Protein AF-A0A808FN71-F1 (afdb_monomer_lite)

Secondary structure (DSSP, 8-state):
-PPPHHHHHHHHHHHHHTT--HHHHHHHHHHHHHHHHHHHHHHHHHHHHHHHHHHHHHHTT----HHHHHHHHHHHHHHHHHHHHHTT-

Sequence (89 aa):
MKLEPELRDTFMAEAAADDRPAAQVVRELMRDYITRRREAREYDEFVRRKVEVARKQRDAGLHFSNEEVEADAAARRVDLLRRAGEAGL

Organism: NCBI:txid473423

Radius of gyration: 25.53 Å; chains: 1; bounding box: 50×38×55 Å

Foldseek 3Di:
DDDDPVVVVVLCVVCVVVVHDSVVVVVVVVVVVVVVVVVVVVVVVVVVVVVVVVVVCVVVVVDDDPVVVVVVVVVVVVVVVVVCVVVVD

Structure (mmCIF, N/CA/C/O backbone):
data_AF-A0A808FN71-F1
#
_entry.id   AF-A0A808FN71-F1
#
loop_
_atom_site.group_PDB
_atom_site.id
_atom_site.type_symbol
_atom_site.label_atom_id
_atom_site.label_alt_id
_atom_site.label_comp_id
_atom_site.label_asym_id
_atom_site.label_entity_id
_atom_site.label_seq_id
_atom_site.pdbx_PDB_ins_code
_atom_site.Cartn_x
_atom_site.Cartn_y
_atom_site.Cartn_z
_atom_site.occupancy
_atom_site.B_iso_or_equiv
_atom_site.auth_seq_id
_atom_site.auth_comp_id
_atom_site.auth_asym_id
_atom_site.auth_atom_id
_atom_site.pdbx_PDB_model_num
ATOM 1 N N . MET A 1 1 ? -6.554 6.574 28.070 1.00 73.62 1 MET A N 1
ATOM 2 C CA . MET A 1 1 ? -7.281 7.131 26.907 1.00 73.62 1 MET A CA 1
ATOM 3 C C . MET A 1 1 ? -8.643 7.586 27.393 1.00 73.62 1 MET A C 1
ATOM 5 O O . MET A 1 1 ? -9.249 6.839 28.151 1.00 73.62 1 MET A O 1
ATOM 9 N N . LYS A 1 2 ? -9.099 8.786 27.025 1.00 83.62 2 LYS A N 1
ATOM 10 C CA . LYS A 1 2 ? -10.448 9.256 27.360 1.00 83.62 2 LYS A CA 1
ATOM 11 C C . LYS A 1 2 ? -11.314 9.106 26.111 1.00 83.62 2 LYS A C 1
ATOM 13 O O . LYS A 1 2 ? -10.967 9.675 25.083 1.00 83.62 2 LYS A O 1
ATOM 18 N N . LEU A 1 3 ? -12.365 8.297 26.200 1.00 87.38 3 LEU A N 1
ATOM 19 C CA . LEU A 1 3 ? -13.425 8.240 25.196 1.00 87.38 3 LEU A CA 1
ATOM 20 C C . LEU A 1 3 ? -14.550 9.170 25.625 1.00 87.38 3 LEU A C 1
ATOM 22 O O . LEU A 1 3 ? -14.845 9.277 26.819 1.00 87.38 3 LEU A O 1
ATOM 26 N N . GLU A 1 4 ? -15.169 9.812 24.645 1.00 95.69 4 GLU A N 1
ATOM 27 C CA . GLU A 1 4 ? -16.454 10.469 24.842 1.00 95.69 4 GLU A CA 1
ATOM 28 C C . GLU A 1 4 ? -17.485 9.412 25.283 1.00 95.69 4 GLU A C 1
ATOM 30 O O . GLU A 1 4 ? -17.484 8.306 24.724 1.00 95.69 4 GLU A O 1
ATOM 35 N N . PRO A 1 5 ? -18.296 9.685 26.323 1.00 94.19 5 PRO A N 1
ATOM 36 C CA . PRO A 1 5 ? -19.264 8.722 26.850 1.00 94.19 5 PRO A CA 1
ATOM 37 C C . PRO A 1 5 ? -20.177 8.132 25.771 1.00 94.19 5 PRO A C 1
ATOM 39 O O . PRO A 1 5 ? -20.343 6.918 25.714 1.00 94.19 5 PRO A O 1
ATOM 42 N N . GLU A 1 6 ? -20.672 8.970 24.865 1.00 95.44 6 GLU A N 1
ATOM 43 C CA . GLU A 1 6 ? -21.579 8.604 23.779 1.00 95.44 6 GLU A CA 1
ATOM 44 C C . GLU A 1 6 ? -20.917 7.622 22.801 1.00 95.44 6 GLU A C 1
ATOM 46 O O . GLU A 1 6 ? -21.518 6.622 22.402 1.00 95.44 6 GLU A O 1
ATOM 51 N N . LEU A 1 7 ? -19.644 7.858 22.462 1.00 94.56 7 LEU A N 1
ATOM 52 C CA . LEU A 1 7 ? -18.871 6.977 21.587 1.00 94.56 7 LEU A CA 1
ATOM 53 C C . LEU A 1 7 ? -18.592 5.625 22.252 1.00 94.56 7 LEU A C 1
ATOM 55 O O . LEU A 1 7 ? -18.658 4.585 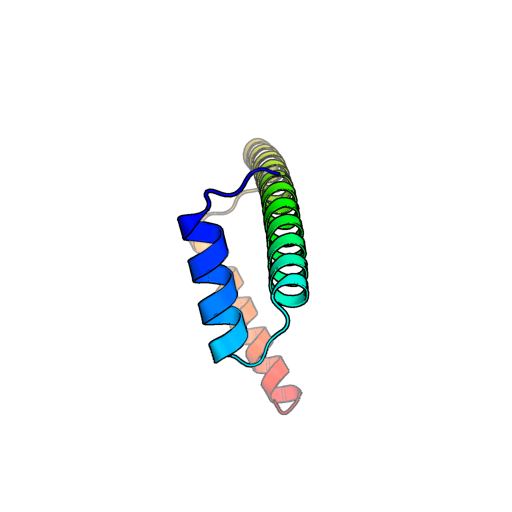21.597 1.00 94.56 7 LEU A O 1
ATOM 59 N N . ARG A 1 8 ? -18.294 5.623 23.557 1.00 94.44 8 ARG A N 1
ATOM 60 C CA . ARG A 1 8 ? -18.107 4.382 24.319 1.00 94.44 8 ARG A CA 1
ATOM 61 C C . ARG A 1 8 ? -19.395 3.564 24.335 1.00 94.44 8 ARG A C 1
ATOM 63 O O . ARG A 1 8 ? -19.339 2.368 24.070 1.00 94.44 8 ARG A O 1
ATOM 70 N N . ASP A 1 9 ? -20.520 4.190 24.658 1.00 96.12 9 ASP A N 1
ATOM 71 C CA . ASP A 1 9 ? -21.791 3.486 24.831 1.00 96.12 9 ASP A CA 1
ATOM 72 C C . ASP A 1 9 ? -22.285 2.918 23.492 1.00 96.12 9 ASP A C 1
ATOM 74 O O . ASP A 1 9 ? -22.669 1.751 23.431 1.00 96.12 9 ASP A O 1
ATOM 78 N N . THR A 1 10 ? -22.135 3.681 22.403 1.00 96.88 10 THR A N 1
ATOM 79 C CA . THR A 1 10 ? -22.397 3.199 21.035 1.00 96.88 10 THR A CA 1
ATOM 80 C C . THR A 1 10 ? -21.507 2.003 20.687 1.00 96.88 10 THR A C 1
ATOM 82 O O . THR A 1 10 ? -22.001 0.967 20.258 1.00 96.88 10 THR A O 1
ATOM 85 N N . PHE A 1 11 ? -20.196 2.090 20.939 1.00 95.69 11 PHE A N 1
ATOM 86 C CA . PHE A 1 11 ? -19.272 0.986 20.661 1.00 95.69 11 PHE A CA 1
ATOM 87 C C . PHE A 1 11 ? -19.613 -0.290 21.444 1.00 95.69 11 PHE A C 1
ATOM 89 O O . PHE A 1 11 ? -19.509 -1.392 20.910 1.00 95.69 11 PHE A O 1
ATOM 96 N N . MET A 1 12 ? -20.020 -0.153 22.709 1.00 95.75 12 MET A N 1
ATOM 97 C CA . MET A 1 12 ? -20.435 -1.290 23.533 1.00 95.75 12 MET A CA 1
ATOM 98 C C . MET A 1 12 ? -21.721 -1.936 23.005 1.00 95.75 12 MET A C 1
ATOM 100 O O . MET A 1 12 ? -21.802 -3.162 22.995 1.00 95.75 12 MET A O 1
ATOM 104 N N . ALA A 1 13 ? -22.698 -1.134 22.567 1.00 97.31 13 ALA A N 1
ATOM 105 C CA . ALA A 1 13 ? -23.953 -1.626 22.000 1.00 97.31 13 ALA A CA 1
ATOM 106 C C . ALA A 1 13 ? -23.725 -2.408 20.698 1.00 97.31 13 ALA A C 1
ATOM 108 O O . ALA A 1 13 ? -24.220 -3.524 20.572 1.00 97.31 13 ALA A O 1
ATOM 109 N N . GLU A 1 14 ? -22.914 -1.874 19.781 1.00 97.88 14 GLU A N 1
ATOM 110 C CA . GLU A 1 14 ? -22.583 -2.548 18.517 1.00 97.88 14 GLU A CA 1
ATOM 111 C C . GLU A 1 14 ? -21.777 -3.836 18.750 1.00 97.88 14 GLU A C 1
ATOM 113 O O . GLU A 1 14 ? -22.098 -4.883 18.198 1.00 97.88 14 GLU A O 1
ATOM 118 N N . ALA A 1 15 ? -20.774 -3.811 19.638 1.00 97.12 15 ALA A N 1
ATOM 119 C CA . AL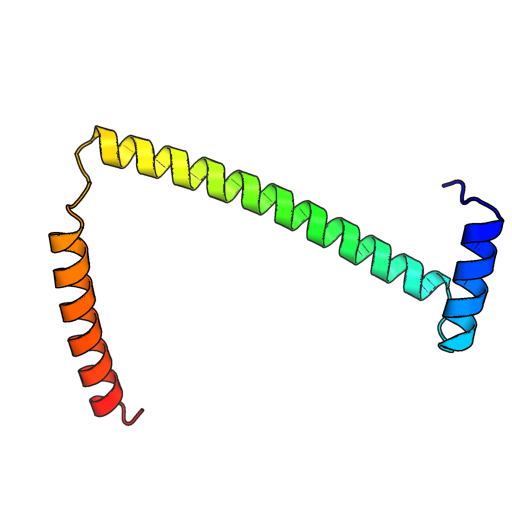A A 1 15 ? -20.015 -5.019 19.969 1.00 97.12 15 ALA A CA 1
ATOM 120 C C . ALA A 1 15 ? -20.906 -6.111 20.588 1.00 97.12 15 ALA A C 1
ATOM 122 O O . ALA A 1 15 ? -20.714 -7.291 20.303 1.00 97.12 15 ALA A O 1
ATOM 123 N N . ALA A 1 16 ? -21.883 -5.722 21.415 1.00 95.94 16 ALA A N 1
ATOM 124 C CA . ALA A 1 16 ? -22.858 -6.645 21.984 1.00 95.94 16 ALA A CA 1
ATOM 125 C C . ALA A 1 16 ? -23.835 -7.190 20.931 1.00 95.94 16 ALA A C 1
ATOM 127 O O . ALA A 1 16 ? -24.152 -8.372 20.988 1.00 95.94 16 ALA A O 1
ATOM 128 N N . ALA A 1 17 ? -24.278 -6.369 19.973 1.00 97.69 17 ALA A N 1
ATOM 129 C CA . ALA A 1 17 ? -25.130 -6.807 18.863 1.00 97.69 17 ALA A CA 1
ATOM 130 C C . ALA A 1 17 ? -24.436 -7.847 17.965 1.00 97.69 17 ALA A C 1
ATOM 132 O O . ALA A 1 17 ? -25.096 -8.737 17.436 1.00 97.69 17 ALA A O 1
ATOM 133 N N . ASP A 1 18 ? -23.108 -7.765 17.858 1.00 96.75 18 ASP A N 1
ATOM 134 C CA . ASP A 1 18 ? -22.266 -8.746 17.170 1.00 96.75 18 ASP A CA 1
ATOM 135 C C . ASP A 1 18 ? -21.911 -9.980 18.034 1.00 96.75 18 ASP A C 1
ATOM 137 O O . ASP A 1 18 ? -21.160 -10.842 17.578 1.00 96.75 18 ASP A O 1
ATOM 141 N N . ASP A 1 19 ? -22.380 -10.070 19.287 1.00 96.69 19 ASP A N 1
ATOM 142 C CA . ASP A 1 19 ? -21.984 -11.090 20.277 1.00 96.69 19 ASP A CA 1
ATOM 143 C C . ASP A 1 19 ? -20.463 -11.137 20.547 1.00 96.69 19 ASP A C 1
ATOM 145 O O . ASP A 1 19 ? -19.875 -12.172 20.886 1.00 96.69 19 ASP A O 1
ATOM 149 N N . ARG A 1 20 ? -19.782 -9.993 20.414 1.00 96.88 20 ARG A N 1
ATOM 150 C CA . ARG A 1 20 ? -18.326 -9.884 20.564 1.00 96.88 20 ARG A CA 1
ATOM 151 C C . ARG A 1 20 ? -17.940 -9.125 21.830 1.00 96.88 20 ARG A C 1
ATOM 153 O O . ARG A 1 20 ? -18.457 -8.045 22.112 1.00 96.88 20 ARG A O 1
ATOM 160 N N . PRO A 1 21 ? -16.924 -9.591 22.580 1.00 97.25 21 PRO A N 1
ATOM 161 C CA . PRO A 1 21 ? -16.378 -8.801 23.674 1.00 97.25 21 PRO A CA 1
ATOM 162 C C . PRO A 1 21 ? -15.777 -7.489 23.150 1.00 97.25 21 PRO A C 1
ATOM 164 O O . PRO A 1 21 ? -14.801 -7.500 22.400 1.00 97.25 21 PRO A O 1
ATOM 167 N N . ALA A 1 22 ? -16.280 -6.344 23.612 1.00 94.94 22 ALA A N 1
ATOM 168 C CA . ALA A 1 22 ? -15.785 -5.019 23.217 1.00 94.94 22 ALA A CA 1
ATOM 169 C C . ALA A 1 22 ? -14.252 -4.877 23.361 1.00 94.94 22 ALA A C 1
ATOM 171 O O . ALA A 1 22 ? -13.566 -4.350 22.486 1.00 94.94 22 ALA A O 1
ATOM 172 N N . ALA A 1 23 ? -13.674 -5.436 24.430 1.00 95.12 23 ALA A N 1
ATOM 173 C CA . ALA A 1 23 ? -12.227 -5.439 24.653 1.00 95.12 23 ALA A CA 1
ATOM 174 C C . ALA A 1 23 ? -11.439 -6.260 23.614 1.00 95.12 23 ALA A C 1
ATOM 176 O O . ALA A 1 23 ? -10.241 -6.033 23.428 1.00 95.12 23 ALA A O 1
ATOM 177 N N . GLN A 1 24 ? -12.061 -7.251 22.970 1.00 96.62 24 GLN A N 1
ATOM 178 C CA . GLN A 1 24 ? -11.465 -7.963 21.841 1.00 96.62 24 GLN A CA 1
ATOM 179 C C . GLN A 1 24 ? -11.432 -7.066 20.603 1.00 96.62 24 GLN A C 1
ATOM 181 O O . GLN A 1 24 ? -10.359 -6.897 20.027 1.00 96.62 24 GLN A O 1
ATOM 186 N N . VAL A 1 25 ? -12.555 -6.431 20.264 1.00 96.56 25 VAL A N 1
ATOM 187 C CA . VAL A 1 25 ? -12.660 -5.517 19.115 1.00 96.56 25 VAL A CA 1
ATOM 188 C C . VAL A 1 25 ? -11.642 -4.377 19.232 1.00 96.56 25 VAL A C 1
ATOM 190 O O . VAL A 1 25 ? -10.897 -4.113 18.294 1.00 96.56 25 VAL A O 1
ATOM 193 N N . VAL A 1 26 ? -11.498 -3.767 20.416 1.00 95.38 26 VAL A N 1
ATOM 194 C CA . VAL A 1 26 ? -10.473 -2.729 20.653 1.00 95.38 26 VAL A CA 1
ATOM 195 C C . VAL A 1 26 ? -9.058 -3.249 20.389 1.00 95.38 26 VAL A C 1
ATOM 197 O O . VAL A 1 26 ? -8.253 -2.553 19.772 1.00 95.38 26 VAL A O 1
ATOM 200 N N . ARG A 1 27 ? -8.726 -4.465 20.844 1.00 97.12 27 ARG A N 1
ATOM 201 C CA . ARG A 1 27 ? -7.388 -5.045 20.639 1.00 97.12 27 ARG A CA 1
ATOM 202 C C . ARG A 1 27 ? -7.093 -5.290 19.164 1.00 97.12 27 ARG A C 1
ATOM 204 O O . ARG A 1 27 ? -5.955 -5.086 18.751 1.00 97.12 27 ARG A O 1
ATOM 211 N N . GLU A 1 28 ? -8.078 -5.736 18.395 1.00 97.44 28 GLU A N 1
ATOM 212 C CA . GLU A 1 28 ? -7.950 -5.915 16.946 1.00 97.44 28 GLU A CA 1
ATOM 213 C C . GLU A 1 28 ? -7.745 -4.564 16.252 1.00 97.44 28 GLU A C 1
ATOM 215 O O . GLU A 1 28 ? -6.728 -4.378 15.590 1.00 97.44 28 GLU A O 1
ATOM 220 N N . LEU A 1 29 ? -8.598 -3.572 16.535 1.00 96.25 29 LEU A N 1
ATOM 221 C CA . LEU A 1 29 ? -8.467 -2.216 15.987 1.00 96.25 29 LEU A CA 1
ATOM 222 C C . LEU A 1 29 ? -7.106 -1.580 16.306 1.00 96.25 29 LEU A C 1
ATOM 224 O O . LEU A 1 29 ? -6.495 -0.940 15.450 1.00 96.25 29 LEU A O 1
ATOM 228 N N . MET A 1 30 ? -6.597 -1.770 17.527 1.00 97.31 30 MET A N 1
ATOM 229 C CA . MET A 1 30 ? -5.268 -1.292 17.915 1.00 97.31 30 MET A CA 1
ATOM 230 C C . MET A 1 30 ? -4.151 -1.979 17.124 1.00 97.31 30 MET A C 1
ATOM 232 O O . MET A 1 30 ? -3.221 -1.301 16.684 1.00 97.31 30 MET A O 1
ATOM 236 N N . ARG A 1 31 ? -4.217 -3.306 16.942 1.00 98.44 31 ARG A N 1
ATOM 237 C CA . ARG A 1 31 ? -3.225 -4.040 16.140 1.00 98.44 31 ARG A CA 1
ATOM 238 C C . ARG A 1 31 ? -3.259 -3.576 14.694 1.00 98.44 31 ARG A C 1
ATOM 240 O O . ARG A 1 31 ? -2.207 -3.231 14.167 1.00 98.44 31 ARG A O 1
ATOM 247 N N . ASP A 1 32 ? -4.443 -3.483 14.106 1.00 98.44 32 ASP A N 1
ATOM 248 C CA . ASP A 1 32 ? -4.623 -3.042 12.726 1.00 98.44 32 ASP A CA 1
ATOM 249 C C . ASP A 1 32 ? -4.092 -1.625 12.521 1.00 98.44 32 ASP A C 1
ATOM 251 O O . ASP A 1 32 ? -3.359 -1.366 11.567 1.00 98.44 32 ASP A O 1
ATOM 255 N N . TYR A 1 33 ? -4.385 -0.709 13.448 1.00 98.19 33 TYR A N 1
ATOM 256 C CA . TYR A 1 33 ? -3.846 0.647 13.409 1.00 98.19 33 TYR A CA 1
ATOM 257 C C . TYR A 1 33 ? -2.311 0.659 13.448 1.00 98.19 33 TYR A C 1
ATOM 259 O O . TYR A 1 33 ? -1.670 1.353 12.655 1.00 98.19 33 TYR A O 1
ATOM 267 N N . ILE A 1 34 ? -1.703 -0.121 14.349 1.00 98.19 34 ILE A N 1
ATOM 268 C CA . ILE A 1 34 ? -0.242 -0.212 14.467 1.00 98.19 34 ILE A CA 1
ATOM 269 C C . ILE A 1 34 ? 0.370 -0.797 13.192 1.00 98.19 34 ILE A C 1
ATOM 271 O O . ILE A 1 34 ? 1.358 -0.245 12.702 1.00 98.19 34 ILE A O 1
ATOM 275 N N . THR A 1 35 ? -0.205 -1.878 12.663 1.00 98.50 35 THR A N 1
ATOM 276 C CA . THR A 1 35 ? 0.242 -2.543 11.433 1.00 98.50 35 THR A CA 1
ATOM 277 C C . THR A 1 35 ? 0.182 -1.581 10.255 1.00 98.50 35 THR A C 1
ATOM 279 O O . THR A 1 35 ? 1.226 -1.264 9.691 1.00 98.50 35 THR A O 1
ATOM 282 N N . ARG A 1 36 ? -0.984 -0.981 9.981 1.00 98.25 36 ARG A N 1
ATOM 283 C CA . ARG A 1 36 ? -1.147 0.001 8.895 1.00 98.25 36 ARG A CA 1
ATOM 284 C C . ARG A 1 36 ? -0.184 1.175 9.035 1.00 98.25 36 ARG A C 1
ATOM 286 O O . ARG A 1 36 ? 0.377 1.654 8.053 1.00 98.25 36 ARG A O 1
ATOM 293 N N . ARG A 1 37 ? 0.049 1.659 10.263 1.00 98.31 37 ARG A N 1
ATOM 294 C CA . ARG A 1 37 ? 0.980 2.773 10.485 1.00 98.31 37 ARG A CA 1
ATOM 295 C C . ARG A 1 37 ? 2.442 2.366 10.277 1.00 98.31 37 ARG A C 1
ATOM 297 O O . ARG A 1 37 ? 3.235 3.218 9.875 1.00 98.31 37 ARG A O 1
ATOM 304 N N . ARG A 1 38 ? 2.815 1.116 10.566 1.00 98.19 38 ARG A N 1
ATOM 305 C CA . ARG A 1 38 ? 4.146 0.567 10.255 1.00 98.19 38 ARG A CA 1
ATOM 306 C C . ARG A 1 38 ? 4.331 0.422 8.751 1.00 98.19 38 ARG A C 1
ATOM 308 O O . ARG A 1 38 ? 5.258 1.032 8.230 1.00 98.19 38 ARG A O 1
ATOM 315 N N . GLU A 1 39 ? 3.395 -0.236 8.077 1.00 98.38 39 GLU A N 1
ATOM 316 C CA . GLU A 1 39 ? 3.397 -0.421 6.622 1.00 98.38 39 GLU A CA 1
ATOM 317 C C . GLU A 1 39 ? 3.494 0.914 5.879 1.00 98.38 39 GLU A C 1
ATOM 319 O O . GLU A 1 39 ? 4.303 1.053 4.971 1.00 98.38 39 GLU A O 1
ATOM 324 N N . ALA A 1 40 ? 2.747 1.936 6.311 1.00 98.06 40 ALA A N 1
ATOM 325 C CA . ALA A 1 40 ? 2.833 3.267 5.713 1.00 98.06 40 ALA A CA 1
ATOM 326 C C . A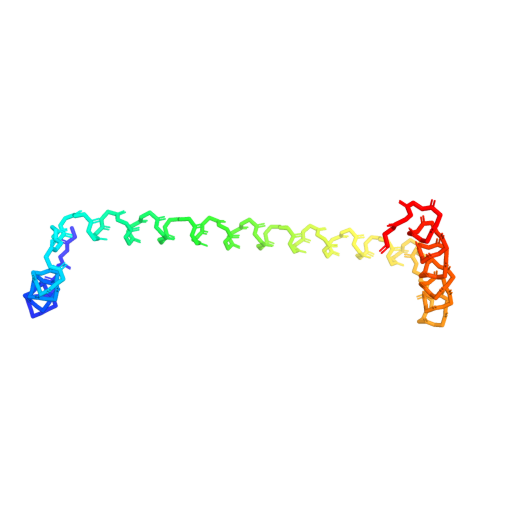LA A 1 40 ? 4.247 3.868 5.814 1.00 98.06 40 ALA A C 1
ATOM 328 O O . ALA A 1 40 ? 4.762 4.401 4.838 1.00 98.06 40 ALA A O 1
ATOM 329 N N . ARG A 1 41 ? 4.907 3.756 6.977 1.00 98.06 41 ARG A N 1
ATOM 330 C CA . ARG A 1 41 ? 6.281 4.266 7.144 1.00 98.06 41 ARG A CA 1
ATOM 331 C C . ARG A 1 41 ? 7.297 3.469 6.329 1.00 98.06 41 ARG A C 1
ATOM 333 O O . ARG A 1 41 ? 8.229 4.054 5.785 1.00 98.06 41 ARG A O 1
ATOM 340 N N . GLU A 1 42 ? 7.129 2.153 6.266 1.00 98.19 42 GLU A N 1
ATOM 341 C CA . GLU A 1 42 ? 7.980 1.272 5.463 1.00 98.19 42 GLU A CA 1
ATOM 342 C C . GLU A 1 42 ? 7.817 1.569 3.970 1.00 98.19 42 GLU A C 1
ATOM 344 O O . GLU A 1 42 ? 8.809 1.658 3.247 1.00 98.19 42 GLU A O 1
ATOM 349 N N . TYR A 1 43 ? 6.585 1.813 3.519 1.00 98.12 43 TYR A N 1
ATOM 350 C CA . TYR A 1 43 ? 6.293 2.223 2.152 1.00 98.12 43 TYR A CA 1
ATOM 351 C C . TYR A 1 43 ? 6.914 3.585 1.819 1.00 98.12 43 TYR A C 1
ATOM 353 O O . TYR A 1 43 ? 7.566 3.717 0.783 1.00 98.12 43 TYR A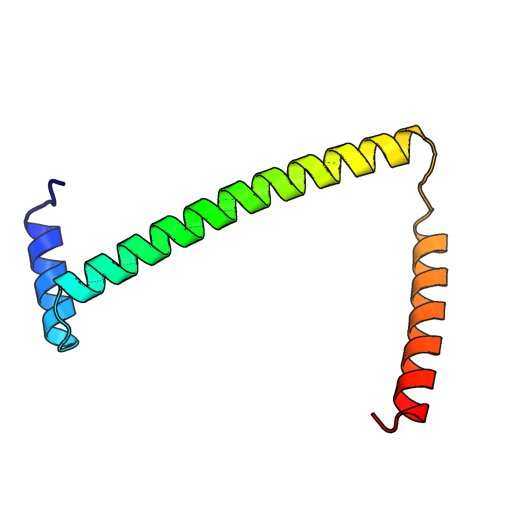 O 1
ATOM 361 N N . ASP A 1 44 ? 6.799 4.573 2.712 1.00 98.38 44 ASP A N 1
ATOM 362 C CA . ASP A 1 44 ? 7.438 5.883 2.538 1.00 98.38 44 ASP A CA 1
ATOM 363 C C . ASP A 1 44 ? 8.965 5.752 2.393 1.00 98.38 44 ASP A C 1
ATOM 365 O O . ASP A 1 44 ? 9.582 6.380 1.525 1.00 98.38 44 ASP A O 1
ATOM 369 N N . GLU A 1 45 ? 9.600 4.911 3.216 1.00 98.31 45 GLU A N 1
ATOM 370 C CA . GLU A 1 45 ? 11.033 4.630 3.111 1.00 98.31 45 GLU A CA 1
ATOM 371 C C . GLU A 1 45 ? 11.393 3.910 1.807 1.00 98.31 45 GLU A C 1
ATOM 373 O O . GLU A 1 45 ? 12.369 4.283 1.145 1.00 98.31 45 GLU A O 1
ATOM 378 N N . PHE A 1 46 ? 10.606 2.908 1.420 1.00 98.19 46 PHE A N 1
ATOM 379 C CA . PHE A 1 46 ? 10.787 2.185 0.169 1.00 98.19 46 PHE A CA 1
ATOM 380 C C . PHE A 1 46 ? 10.722 3.131 -1.035 1.00 98.19 46 PHE A C 1
ATOM 382 O O . PHE A 1 46 ? 11.630 3.123 -1.871 1.00 98.19 46 PHE A O 1
ATOM 389 N N . VAL A 1 47 ? 9.696 3.987 -1.108 1.00 98.38 47 VAL A N 1
ATOM 390 C CA . VAL A 1 47 ? 9.525 4.954 -2.200 1.00 98.38 47 VAL A CA 1
ATOM 391 C C . VAL A 1 47 ? 10.679 5.951 -2.220 1.00 98.38 47 VAL A C 1
ATOM 393 O O . VAL A 1 47 ? 11.260 6.174 -3.284 1.00 98.38 47 VAL A O 1
ATOM 396 N N . ARG A 1 48 ? 11.070 6.502 -1.062 1.00 98.50 48 ARG A N 1
ATOM 397 C CA . ARG A 1 48 ? 12.218 7.418 -0.963 1.00 98.50 48 ARG A CA 1
ATOM 398 C C . ARG A 1 48 ? 13.483 6.780 -1.539 1.00 98.50 48 ARG A C 1
ATOM 400 O O . ARG A 1 48 ? 14.109 7.353 -2.430 1.00 98.50 48 ARG A O 1
ATOM 407 N N . ARG A 1 49 ? 13.815 5.564 -1.097 1.00 98.50 49 ARG A N 1
ATOM 408 C CA . ARG A 1 49 ? 14.996 4.824 -1.566 1.00 98.50 49 ARG A CA 1
ATOM 409 C C . ARG A 1 49 ? 14.921 4.517 -3.062 1.00 98.50 49 ARG A C 1
ATOM 411 O O . ARG A 1 49 ? 15.907 4.698 -3.773 1.00 98.50 49 ARG A O 1
ATOM 418 N N . LYS A 1 50 ? 13.756 4.089 -3.558 1.00 98.25 50 LYS A N 1
ATOM 419 C CA . LYS A 1 50 ? 13.534 3.808 -4.985 1.00 98.25 50 LYS A CA 1
ATOM 420 C C . LYS A 1 50 ? 13.778 5.052 -5.842 1.00 98.25 50 LYS A C 1
ATOM 422 O O . LYS A 1 50 ? 14.455 4.962 -6.862 1.00 98.25 50 LYS A O 1
ATOM 427 N N . VAL A 1 51 ? 13.270 6.210 -5.417 1.00 98.50 51 VAL A N 1
ATOM 428 C CA . VAL A 1 51 ? 13.459 7.486 -6.124 1.00 98.50 51 VAL A CA 1
ATOM 429 C C . VAL A 1 51 ? 14.924 7.920 -6.112 1.00 98.50 51 VAL A C 1
ATOM 431 O O . VAL A 1 51 ? 15.433 8.349 -7.144 1.00 98.50 51 VAL A O 1
ATOM 434 N N . GLU A 1 52 ? 15.621 7.795 -4.983 1.00 98.56 52 GLU A N 1
ATOM 435 C CA . GLU A 1 52 ? 17.053 8.111 -4.897 1.00 98.56 52 GLU A CA 1
ATOM 436 C C . GLU A 1 52 ? 17.890 7.258 -5.858 1.00 98.56 52 GLU A C 1
ATOM 438 O O . GLU A 1 52 ? 18.745 7.789 -6.569 1.00 98.56 52 GLU A O 1
ATOM 443 N N . VAL A 1 53 ? 17.622 5.950 -5.922 1.00 98.19 53 VAL A N 1
ATOM 444 C CA . VAL A 1 53 ? 18.288 5.039 -6.865 1.00 98.19 53 VAL A CA 1
ATOM 445 C C . VAL A 1 53 ? 17.969 5.420 -8.311 1.00 98.19 53 VAL A C 1
ATOM 447 O O . VAL A 1 53 ? 18.891 5.561 -9.112 1.00 98.19 53 VAL A O 1
ATOM 450 N N . ALA A 1 54 ? 16.695 5.649 -8.639 1.00 97.25 54 ALA A N 1
ATOM 451 C CA . ALA A 1 54 ? 16.278 6.015 -9.992 1.00 97.25 54 ALA A CA 1
ATOM 452 C C . ALA A 1 54 ? 16.910 7.337 -10.460 1.00 97.25 54 ALA A C 1
ATOM 454 O O . ALA A 1 54 ? 17.344 7.446 -11.605 1.00 97.25 54 ALA A O 1
ATOM 455 N N . ARG A 1 55 ? 17.027 8.334 -9.572 1.00 98.00 55 ARG A N 1
ATOM 456 C CA . ARG A 1 55 ? 17.721 9.597 -9.872 1.00 98.00 55 ARG A CA 1
ATOM 457 C C . ARG A 1 55 ? 19.196 9.363 -10.194 1.00 98.00 55 ARG A C 1
ATOM 459 O O . ARG A 1 55 ? 19.658 9.840 -11.223 1.00 98.00 55 ARG A O 1
ATOM 466 N N . LYS A 1 56 ? 19.902 8.569 -9.380 1.00 98.38 56 LYS A N 1
ATOM 467 C CA . LYS A 1 56 ? 21.308 8.204 -9.638 1.00 98.38 56 LYS A CA 1
ATOM 468 C C . LYS A 1 56 ? 21.480 7.466 -10.968 1.00 98.38 56 LYS A C 1
ATOM 470 O O . LYS A 1 56 ? 22.419 7.757 -11.697 1.00 98.38 56 LYS A O 1
ATOM 475 N N . GLN A 1 57 ? 20.579 6.537 -11.293 1.00 97.88 57 GLN A N 1
ATOM 476 C CA . GLN A 1 57 ? 20.590 5.816 -12.571 1.00 97.88 57 GLN A CA 1
ATOM 477 C C . GLN A 1 57 ? 20.393 6.764 -13.752 1.00 97.88 57 GLN A C 1
ATOM 479 O O . GLN A 1 57 ? 21.191 6.748 -14.684 1.00 97.88 57 GLN A O 1
ATOM 484 N N . ARG A 1 58 ? 19.385 7.639 -13.680 1.00 96.88 58 ARG A N 1
ATOM 485 C CA . ARG A 1 58 ? 19.140 8.658 -14.704 1.00 96.88 58 ARG A CA 1
ATOM 486 C C . ARG A 1 58 ? 20.373 9.534 -14.920 1.00 96.88 58 ARG A C 1
ATOM 488 O O . ARG A 1 58 ? 20.786 9.707 -16.061 1.00 96.88 58 ARG A O 1
ATOM 495 N N . ASP A 1 59 ? 20.957 10.051 -13.841 1.00 97.50 59 ASP A N 1
ATOM 496 C CA . ASP A 1 59 ? 22.124 10.940 -13.905 1.00 97.50 59 ASP A CA 1
ATOM 497 C C . ASP A 1 59 ? 23.365 10.222 -14.466 1.00 97.50 59 ASP A C 1
ATOM 499 O O . ASP A 1 59 ? 24.195 10.844 -15.121 1.00 97.50 59 ASP A O 1
ATOM 503 N N . ALA A 1 60 ? 23.458 8.902 -14.277 1.00 98.06 60 ALA A N 1
ATOM 504 C CA . ALA A 1 60 ? 24.477 8.042 -14.878 1.00 98.06 60 ALA A CA 1
ATOM 505 C C . ALA A 1 60 ? 24.161 7.608 -16.326 1.00 98.06 60 ALA A C 1
ATOM 507 O O . ALA A 1 60 ? 24.896 6.800 -16.889 1.00 98.06 60 ALA A O 1
ATOM 508 N N . GLY A 1 61 ? 23.069 8.090 -16.929 1.00 97.56 61 GLY A N 1
ATOM 509 C CA . GLY A 1 61 ? 22.658 7.702 -18.281 1.00 97.56 61 GLY A CA 1
ATOM 510 C C . GLY A 1 61 ? 22.010 6.316 -18.381 1.00 97.56 61 GLY A C 1
ATOM 511 O O . GLY A 1 61 ? 21.765 5.839 -19.480 1.00 97.56 61 GLY A O 1
ATOM 512 N N . LEU A 1 62 ? 21.690 5.674 -17.255 1.00 97.25 62 LEU A N 1
ATOM 513 C CA . LEU A 1 62 ? 21.044 4.358 -17.197 1.00 97.25 62 LEU A CA 1
ATOM 514 C C . LEU A 1 62 ? 19.522 4.491 -17.337 1.00 97.25 62 LEU A C 1
ATOM 516 O O . LEU A 1 62 ? 18.764 4.198 -16.411 1.00 97.25 62 LEU A O 1
ATOM 520 N N . HIS A 1 63 ? 19.082 4.992 -18.484 1.00 95.38 63 HIS A N 1
ATOM 521 C CA . HIS A 1 63 ? 17.678 5.116 -18.856 1.00 95.38 63 HIS A CA 1
ATOM 522 C C . HIS A 1 63 ? 17.488 4.666 -20.304 1.00 95.38 63 HIS A C 1
ATOM 524 O O . HIS A 1 63 ? 18.433 4.659 -21.086 1.00 95.38 63 HIS A O 1
ATOM 530 N N . PHE A 1 64 ? 16.259 4.288 -20.634 1.00 95.94 64 PHE A N 1
ATOM 531 C CA . PHE A 1 64 ? 15.874 3.788 -21.950 1.00 95.94 64 PHE A CA 1
ATOM 532 C C . PHE A 1 64 ? 14.697 4.602 -22.472 1.00 95.94 64 PHE A C 1
ATOM 534 O O . PHE A 1 64 ? 13.940 5.181 -21.680 1.00 95.94 64 PHE A O 1
ATOM 541 N N . SER A 1 65 ? 14.539 4.648 -23.791 1.00 97.31 65 SER A N 1
ATOM 542 C CA . SER A 1 65 ? 13.336 5.204 -24.398 1.00 97.31 65 SER A CA 1
ATOM 543 C C . SER A 1 65 ? 12.128 4.308 -24.124 1.00 97.31 65 SER A C 1
ATOM 545 O O . SER A 1 65 ? 12.250 3.128 -23.781 1.00 97.31 65 SER A O 1
ATOM 547 N N . ASN A 1 66 ? 10.932 4.871 -24.281 1.00 96.88 66 ASN A N 1
ATOM 548 C CA . ASN A 1 66 ? 9.711 4.089 -24.144 1.00 96.88 66 ASN A CA 1
ATOM 549 C C . ASN A 1 66 ? 9.657 2.969 -25.196 1.00 96.88 66 ASN A C 1
ATOM 551 O O . ASN A 1 66 ? 9.267 1.847 -24.891 1.00 96.88 66 ASN A O 1
ATOM 555 N N . GLU A 1 67 ? 10.099 3.258 -26.419 1.00 98.12 67 GLU A N 1
ATOM 556 C CA . GLU A 1 67 ? 10.135 2.306 -27.526 1.00 98.12 67 GLU A CA 1
ATOM 557 C C . GLU A 1 67 ? 11.058 1.114 -27.235 1.00 98.12 67 GLU A C 1
ATOM 559 O O . GLU A 1 67 ? 10.677 -0.030 -27.487 1.00 98.12 67 GLU A O 1
ATOM 564 N N . GLU A 1 68 ? 12.244 1.361 -26.666 1.00 97.81 68 GLU A N 1
ATOM 565 C CA . GLU A 1 68 ? 13.183 0.306 -26.262 1.00 97.81 68 GLU A CA 1
ATOM 566 C C . GLU A 1 68 ? 12.577 -0.598 -25.180 1.00 97.81 68 GLU A C 1
ATOM 568 O O . GLU A 1 68 ? 12.664 -1.827 -25.267 1.00 97.81 68 GLU A O 1
ATOM 573 N N . VAL A 1 69 ? 11.918 0.002 -24.183 1.00 97.50 69 VAL A N 1
ATOM 574 C CA . VAL A 1 69 ? 11.269 -0.732 -23.086 1.00 97.50 69 VAL A CA 1
ATOM 575 C C . VAL A 1 69 ? 10.117 -1.596 -23.597 1.00 97.50 69 VAL A C 1
ATOM 577 O O . VAL A 1 69 ? 10.018 -2.763 -23.210 1.00 97.50 69 VAL A O 1
ATOM 580 N N . GLU A 1 70 ? 9.262 -1.062 -24.470 1.00 98.19 70 GLU A N 1
ATOM 581 C CA . GLU A 1 70 ? 8.126 -1.801 -25.032 1.00 98.19 70 GLU A CA 1
ATOM 582 C C . GLU A 1 70 ? 8.576 -2.961 -25.926 1.00 98.19 70 GLU A C 1
ATOM 584 O O . GLU A 1 70 ? 8.024 -4.062 -25.835 1.00 98.19 70 GLU A O 1
ATOM 589 N N . ALA A 1 71 ? 9.618 -2.762 -26.739 1.00 98.06 71 ALA A N 1
ATOM 590 C CA . ALA A 1 71 ? 10.183 -3.826 -27.565 1.00 98.06 71 ALA A CA 1
ATOM 591 C C . ALA A 1 71 ? 10.724 -4.985 -26.708 1.00 98.06 71 ALA A C 1
ATOM 593 O O . ALA A 1 71 ? 10.393 -6.151 -26.948 1.00 98.06 71 ALA A O 1
ATOM 594 N N . ASP A 1 72 ? 11.499 -4.675 -25.666 1.00 98.00 72 ASP A N 1
ATOM 595 C CA . ASP A 1 72 ? 12.051 -5.677 -24.750 1.00 98.00 72 ASP A CA 1
ATOM 596 C C . ASP A 1 72 ? 10.956 -6.364 -23.909 1.00 98.00 72 ASP A C 1
ATOM 598 O O . ASP A 1 72 ? 10.985 -7.576 -23.679 1.00 98.00 72 ASP A O 1
ATOM 602 N N . ALA A 1 73 ? 9.934 -5.628 -23.463 1.00 97.81 73 ALA A N 1
ATOM 603 C CA . ALA A 1 73 ? 8.787 -6.207 -22.763 1.00 97.81 73 ALA A CA 1
ATOM 604 C C . ALA A 1 73 ? 7.967 -7.150 -23.664 1.00 97.81 73 ALA A C 1
ATOM 606 O O . ALA A 1 73 ? 7.557 -8.226 -23.214 1.00 97.81 73 ALA A O 1
ATOM 607 N N . ALA A 1 74 ? 7.755 -6.789 -24.934 1.00 98.19 74 ALA A N 1
ATOM 608 C CA . ALA A 1 74 ? 7.079 -7.641 -25.908 1.00 98.19 74 ALA A CA 1
ATOM 609 C C . ALA A 1 74 ? 7.865 -8.934 -26.167 1.00 98.19 74 ALA A C 1
ATOM 611 O O . ALA A 1 74 ? 7.286 -10.022 -26.102 1.00 98.19 74 ALA A O 1
ATOM 612 N N . ALA A 1 75 ? 9.183 -8.835 -26.369 1.00 98.12 75 ALA A N 1
ATOM 613 C CA . ALA A 1 75 ? 10.055 -9.994 -26.546 1.00 98.12 75 ALA A CA 1
ATOM 614 C C . ALA A 1 75 ? 10.012 -10.933 -25.328 1.00 98.12 75 ALA A C 1
ATOM 616 O O . ALA A 1 75 ? 9.806 -12.142 -25.474 1.00 98.12 75 ALA A O 1
ATOM 617 N N . ARG A 1 76 ? 10.109 -10.377 -24.113 1.00 97.69 76 ARG A N 1
ATOM 618 C CA . ARG A 1 76 ? 9.996 -11.148 -22.865 1.00 97.69 76 ARG A CA 1
ATOM 619 C C . ARG A 1 76 ? 8.646 -11.843 -22.727 1.00 97.69 76 ARG A C 1
ATOM 621 O O . ARG A 1 76 ? 8.602 -12.993 -22.301 1.00 97.69 76 ARG A O 1
ATOM 628 N N . ARG A 1 77 ? 7.544 -11.187 -23.104 1.00 97.88 77 ARG A N 1
ATOM 629 C CA . ARG A 1 77 ? 6.204 -11.793 -23.059 1.00 97.88 77 ARG A CA 1
ATOM 630 C C . ARG A 1 77 ? 6.101 -13.011 -23.977 1.00 97.88 77 ARG A C 1
ATOM 632 O O . ARG A 1 77 ? 5.555 -14.026 -23.556 1.00 97.88 77 ARG A O 1
ATOM 639 N N . VAL A 1 78 ? 6.641 -12.929 -25.193 1.00 98.06 78 VAL A N 1
ATOM 640 C CA . VAL A 1 78 ? 6.657 -14.061 -26.137 1.00 98.06 78 VAL A CA 1
ATOM 641 C C . VAL A 1 78 ? 7.451 -15.238 -25.568 1.00 98.06 78 VAL A C 1
ATOM 643 O O . VAL A 1 78 ? 6.962 -16.366 -25.580 1.00 98.06 78 VAL A O 1
ATOM 646 N N . ASP A 1 79 ? 8.640 -14.985 -25.018 1.00 97.56 79 ASP A N 1
ATOM 647 C CA . ASP A 1 79 ? 9.464 -16.035 -24.408 1.00 97.56 79 ASP A CA 1
ATOM 648 C C . ASP A 1 79 ? 8.782 -16.677 -23.189 1.00 97.56 79 ASP A C 1
ATOM 650 O O . ASP A 1 79 ? 8.772 -17.900 -23.061 1.00 97.56 79 ASP A O 1
ATOM 654 N N . LEU A 1 80 ? 8.154 -15.874 -22.325 1.00 97.12 80 LEU A N 1
ATOM 655 C CA . LEU A 1 80 ? 7.409 -16.382 -21.170 1.00 97.12 80 LEU A CA 1
ATOM 656 C C . LEU A 1 80 ? 6.229 -17.266 -21.587 1.00 97.12 80 LEU A C 1
ATOM 658 O O . LEU A 1 80 ? 6.040 -18.329 -21.000 1.00 97.12 80 LEU A O 1
ATOM 662 N N . LEU A 1 81 ? 5.469 -16.869 -22.611 1.00 96.75 81 LEU A N 1
ATOM 663 C CA . LEU A 1 81 ? 4.355 -17.668 -23.131 1.00 96.75 81 LEU A CA 1
ATOM 664 C C . LEU A 1 81 ? 4.833 -18.981 -23.752 1.00 96.75 81 LEU A C 1
ATOM 666 O O . LEU A 1 81 ? 4.235 -20.026 -23.507 1.00 96.75 81 LEU A O 1
ATOM 670 N N . ARG A 1 82 ? 5.940 -18.951 -24.503 1.00 96.44 82 ARG A N 1
ATOM 671 C CA . ARG A 1 82 ? 6.563 -20.166 -25.042 1.00 96.44 82 ARG A CA 1
ATOM 672 C C . ARG A 1 82 ? 6.929 -21.135 -23.914 1.00 96.44 82 ARG A C 1
ATOM 674 O O . ARG A 1 82 ? 6.577 -22.307 -23.984 1.00 96.44 82 ARG A O 1
ATOM 681 N N . ARG A 1 83 ? 7.581 -20.641 -22.856 1.00 95.88 83 ARG A N 1
ATOM 682 C CA . ARG A 1 83 ? 7.968 -21.455 -21.690 1.00 95.88 83 ARG A CA 1
ATOM 683 C C . ARG A 1 83 ? 6.767 -22.001 -20.922 1.00 95.88 83 ARG A C 1
ATOM 685 O O . ARG A 1 83 ? 6.830 -23.130 -20.456 1.00 95.88 83 ARG A O 1
ATOM 692 N N . ALA A 1 84 ? 5.697 -21.219 -20.783 1.00 95.38 84 ALA A N 1
ATOM 693 C CA . ALA A 1 84 ? 4.466 -21.680 -20.143 1.00 95.38 84 ALA A CA 1
ATOM 694 C C . ALA A 1 84 ? 3.846 -22.853 -20.920 1.00 95.38 84 ALA A C 1
ATOM 696 O O . ALA A 1 84 ? 3.586 -23.897 -20.329 1.00 95.38 84 ALA A O 1
ATOM 697 N N . GLY A 1 85 ? 3.755 -22.732 -22.250 1.00 93.75 85 GLY A N 1
ATOM 698 C CA . GLY A 1 85 ? 3.271 -23.813 -23.112 1.00 93.75 85 GLY A CA 1
ATOM 699 C C . GLY A 1 85 ? 4.153 -25.067 -23.073 1.00 93.75 85 GLY A C 1
ATOM 700 O O . GLY A 1 85 ? 3.639 -26.180 -23.035 1.00 93.75 85 GLY A O 1
ATOM 701 N N . GLU A 1 86 ? 5.479 -24.908 -23.012 1.00 91.75 86 GLU A N 1
ATOM 702 C CA . GLU A 1 86 ? 6.422 -26.024 -22.820 1.00 91.75 86 GLU A CA 1
ATOM 703 C C . GLU A 1 86 ? 6.28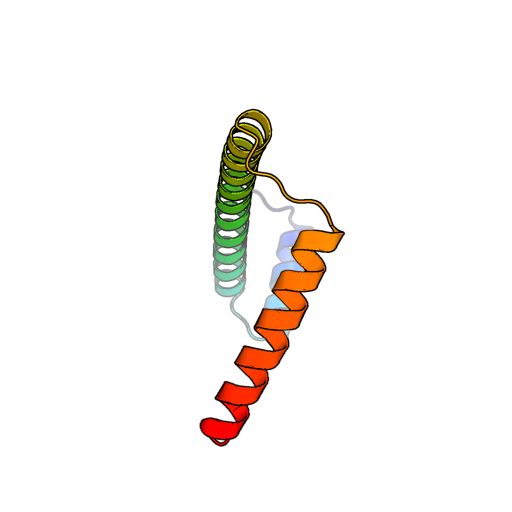7 -26.688 -21.441 1.00 91.75 86 GLU A C 1
ATOM 705 O O . GLU A 1 86 ? 6.514 -27.890 -21.308 1.00 91.75 86 GLU A O 1
ATOM 710 N N . ALA A 1 87 ? 5.898 -25.921 -20.420 1.00 90.81 87 ALA A N 1
ATOM 711 C CA . ALA A 1 87 ? 5.6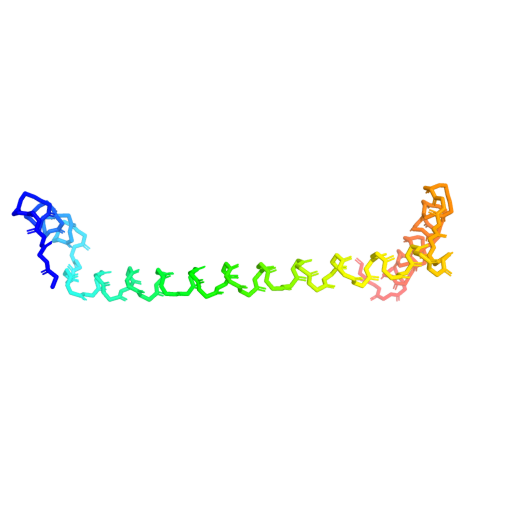45 -26.410 -19.068 1.00 90.81 87 ALA A CA 1
ATOM 712 C C . ALA A 1 87 ? 4.229 -26.991 -18.878 1.00 90.81 87 ALA A C 1
ATOM 714 O O . ALA A 1 87 ? 3.930 -27.494 -17.795 1.00 90.81 87 ALA A O 1
ATOM 715 N N . GLY A 1 88 ? 3.368 -26.940 -19.902 1.00 83.94 88 GLY A N 1
ATOM 716 C CA . GLY A 1 88 ? 1.991 -27.438 -19.839 1.00 83.94 88 GLY A CA 1
ATOM 717 C C . GLY A 1 88 ? 1.049 -26.595 -18.970 1.00 83.94 88 GLY A C 1
ATOM 718 O O . GLY A 1 88 ? 0.070 -27.136 -18.455 1.00 83.94 88 GLY A O 1
ATOM 719 N N . LEU A 1 89 ? 1.363 -25.307 -18.784 1.00 63.03 89 LEU A N 1
ATOM 720 C CA . LEU A 1 89 ? 0.505 -24.294 -18.153 1.00 63.03 89 LEU A CA 1
ATOM 721 C C . LEU A 1 89 ? -0.300 -23.541 -19.217 1.00 63.03 89 LEU A C 1
ATOM 723 O O . LEU A 1 89 ? -1.480 -23.240 -18.935 1.00 63.03 89 LEU A O 1
#

pLDDT: mean 96.03, std 5.02, range [63.03, 98.56]